Protein AF-A0A249NRW4-F1 (afdb_monomer_lite)

pLDDT: mean 84.67, std 13.6, range [37.53, 96.69]

Sequence (63 aa):
MLICPRCKQRVLNPNSYGESSIYRSRHRLCMPCWDAEHEEIEREGTNNLPETLKSYGPENDYD

Structure (mmCIF, N/CA/C/O backbone):
data_AF-A0A249NRW4-F1
#
_entry.id   AF-A0A249NRW4-F1
#
loop_
_atom_site.group_PDB
_atom_site.id
_atom_site.type_symbol
_atom_site.label_atom_id
_atom_site.label_alt_id
_atom_site.label_comp_id
_atom_site.label_asym_id
_atom_site.label_entity_id
_atom_site.label_seq_id
_atom_site.pdbx_PDB_ins_code
_atom_site.Cartn_x
_atom_site.Cartn_y
_atom_site.Cartn_z
_atom_site.occupancy
_atom_site.B_iso_or_equiv
_atom_site.auth_seq_id
_atom_site.auth_comp_id
_atom_site.auth_asym_id
_atom_site.auth_atom_id
_atom_site.pdbx_PDB_model_num
ATOM 1 N N . MET A 1 1 ? 14.806 -10.110 -7.348 1.00 59.44 1 MET A N 1
ATOM 2 C CA . MET A 1 1 ? 14.372 -8.927 -8.132 1.00 59.44 1 MET A CA 1
ATOM 3 C C . MET A 1 1 ? 13.008 -8.523 -7.598 1.00 59.44 1 MET A C 1
ATOM 5 O O . MET A 1 1 ? 12.141 -9.381 -7.568 1.00 59.44 1 MET A O 1
ATOM 9 N N . LEU A 1 2 ? 12.835 -7.296 -7.101 1.00 76.69 2 LEU A N 1
ATOM 10 C CA . LEU A 1 2 ? 11.593 -6.873 -6.438 1.00 76.69 2 LEU A CA 1
ATOM 11 C C . LEU A 1 2 ? 10.561 -6.394 -7.477 1.00 76.69 2 LEU A C 1
ATOM 13 O O . LEU A 1 2 ? 10.905 -5.610 -8.365 1.00 76.69 2 LEU A O 1
ATOM 17 N N . ILE A 1 3 ? 9.309 -6.845 -7.370 1.00 86.81 3 ILE A N 1
ATOM 18 C CA . ILE A 1 3 ? 8.172 -6.336 -8.156 1.00 86.81 3 ILE A CA 1
ATOM 19 C C . ILE A 1 3 ? 7.332 -5.447 -7.239 1.00 86.81 3 ILE A C 1
ATOM 21 O O . ILE A 1 3 ? 6.961 -5.873 -6.148 1.00 86.81 3 ILE A O 1
ATOM 25 N N . CYS A 1 4 ? 7.033 -4.220 -7.671 1.00 88.44 4 CYS A N 1
ATOM 26 C CA . CYS A 1 4 ? 6.171 -3.320 -6.909 1.00 88.44 4 CYS A CA 1
ATOM 27 C C . CYS A 1 4 ? 4.714 -3.816 -6.981 1.00 88.44 4 CYS A C 1
ATOM 29 O O . CYS A 1 4 ? 4.164 -3.905 -8.081 1.00 88.44 4 CYS A O 1
ATOM 31 N N . PRO A 1 5 ? 4.047 -4.101 -5.853 1.00 88.94 5 PRO A N 1
ATOM 32 C CA . PRO A 1 5 ? 2.688 -4.625 -5.857 1.00 88.94 5 PRO A CA 1
ATOM 33 C C . PRO A 1 5 ? 1.633 -3.587 -6.261 1.00 88.94 5 PRO A C 1
ATOM 35 O O . PRO A 1 5 ? 0.569 -3.989 -6.717 1.00 88.94 5 PRO A O 1
ATOM 38 N N . ARG A 1 6 ? 1.915 -2.278 -6.191 1.00 89.44 6 ARG A N 1
ATOM 39 C CA . ARG A 1 6 ? 0.986 -1.229 -6.654 1.00 89.44 6 ARG A CA 1
ATOM 40 C C . ARG A 1 6 ? 0.958 -1.108 -8.181 1.00 89.44 6 ARG A C 1
ATOM 42 O O . ARG A 1 6 ? -0.103 -1.197 -8.783 1.00 89.44 6 ARG A O 1
ATOM 49 N N . CYS A 1 7 ? 2.117 -0.956 -8.829 1.00 89.56 7 CYS A N 1
ATOM 50 C CA . CYS A 1 7 ? 2.196 -0.752 -10.287 1.00 89.56 7 CYS A CA 1
ATOM 51 C C . CYS A 1 7 ? 2.537 -2.012 -11.103 1.00 89.56 7 CYS A C 1
ATOM 53 O O . CYS A 1 7 ? 2.579 -1.955 -12.331 1.00 89.56 7 CYS A O 1
ATOM 55 N N . LYS A 1 8 ? 2.824 -3.139 -10.436 1.00 87.31 8 LYS A N 1
ATOM 56 C CA . LYS A 1 8 ? 3.246 -4.425 -11.027 1.00 87.31 8 LYS A CA 1
ATOM 57 C C . LYS A 1 8 ? 4.504 -4.341 -11.909 1.00 87.31 8 LYS A C 1
ATOM 59 O O . LYS A 1 8 ? 4.812 -5.273 -12.648 1.00 87.31 8 LYS A O 1
ATOM 64 N N . GLN A 1 9 ? 5.257 -3.243 -11.818 1.00 85.88 9 GLN A N 1
ATOM 65 C CA . GLN A 1 9 ? 6.523 -3.055 -12.525 1.00 85.88 9 GLN A CA 1
ATOM 66 C C . GLN A 1 9 ? 7.698 -3.600 -11.709 1.00 85.88 9 GLN A C 1
ATOM 68 O O . GLN A 1 9 ? 7.676 -3.630 -10.474 1.00 85.88 9 GLN A O 1
ATOM 73 N N . ARG A 1 10 ? 8.760 -3.999 -12.413 1.00 83.88 10 ARG A N 1
ATOM 74 C CA . ARG A 1 10 ? 10.033 -4.374 -11.787 1.00 83.88 10 ARG A CA 1
ATOM 75 C C . ARG A 1 10 ? 10.708 -3.131 -11.220 1.00 83.88 10 ARG A C 1
ATOM 77 O O . ARG A 1 10 ? 10.861 -2.131 -11.918 1.00 83.88 10 ARG A O 1
ATOM 84 N N . VAL A 1 11 ? 11.160 -3.212 -9.974 1.00 80.62 11 VAL A N 1
ATOM 85 C CA . VAL A 1 11 ? 11.952 -2.146 -9.362 1.00 80.62 11 VAL A CA 1
ATOM 86 C C . VAL A 1 11 ? 13.384 -2.261 -9.887 1.00 80.62 11 VAL A C 1
ATOM 88 O O . VAL A 1 11 ? 14.092 -3.218 -9.573 1.00 80.62 11 VAL A O 1
ATOM 91 N N . LEU A 1 12 ? 13.790 -1.309 -10.734 1.00 75.25 12 LEU A N 1
ATOM 92 C CA . LEU A 1 12 ? 15.111 -1.304 -11.379 1.00 75.25 12 LEU A CA 1
ATOM 93 C C . LEU A 1 12 ? 16.248 -1.030 -10.387 1.00 75.25 12 LEU A C 1
ATOM 95 O O . LEU A 1 12 ? 17.345 -1.553 -10.556 1.00 75.25 12 LEU A O 1
ATOM 99 N N . ASN A 1 13 ? 15.979 -0.237 -9.346 1.00 79.81 13 ASN A N 1
ATOM 100 C CA . ASN A 1 13 ? 16.930 0.046 -8.281 1.00 79.81 13 ASN A CA 1
ATOM 101 C C . ASN A 1 13 ? 16.477 -0.630 -6.975 1.00 79.81 13 ASN A C 1
ATOM 103 O O . ASN A 1 13 ? 15.569 -0.119 -6.317 1.00 79.81 13 ASN A O 1
ATOM 107 N N . PRO A 1 14 ? 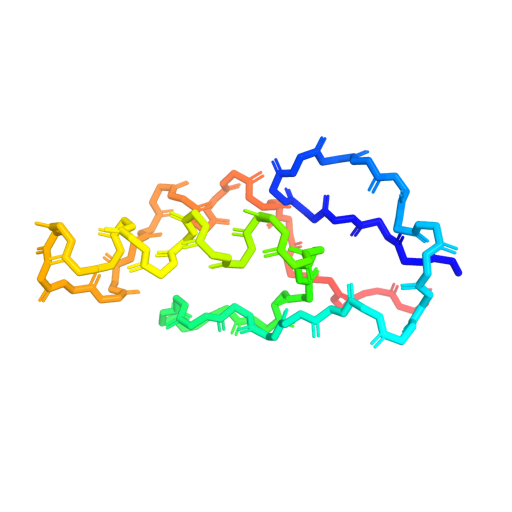17.102 -1.748 -6.568 1.00 69.56 14 PRO A N 1
ATOM 108 C CA . PRO A 1 14 ? 16.714 -2.474 -5.365 1.00 69.56 14 PRO A CA 1
ATOM 109 C C . PRO A 1 14 ? 16.965 -1.696 -4.070 1.00 69.56 14 PRO A C 1
ATOM 111 O O . PRO A 1 14 ? 16.502 -2.159 -3.044 1.00 69.56 14 PRO A O 1
ATOM 114 N N . ASN A 1 15 ? 17.640 -0.540 -4.100 1.00 77.81 15 ASN A N 1
ATOM 115 C CA . ASN A 1 15 ? 17.809 0.348 -2.942 1.00 77.81 15 ASN A CA 1
ATOM 116 C C . ASN A 1 15 ? 16.785 1.501 -2.908 1.00 77.81 15 ASN A C 1
ATOM 118 O O . ASN A 1 15 ? 16.876 2.374 -2.053 1.00 77.81 15 ASN A O 1
ATOM 122 N N . SER A 1 16 ? 15.840 1.548 -3.854 1.00 82.56 16 SER A N 1
ATOM 123 C CA . SER A 1 16 ? 14.853 2.627 -3.989 1.00 82.56 16 SER A CA 1
ATOM 124 C C . SER A 1 16 ? 13.438 2.081 -3.777 1.00 82.56 16 SER A C 1
ATOM 126 O O . SER A 1 16 ? 12.639 1.955 -4.711 1.00 82.56 16 SER A O 1
ATOM 128 N N . TYR A 1 17 ? 13.155 1.703 -2.531 1.00 86.69 17 TYR A N 1
ATOM 129 C CA . TYR A 1 17 ? 11.846 1.232 -2.091 1.00 86.69 17 TYR A CA 1
ATOM 130 C C . TYR A 1 17 ? 11.428 1.891 -0.775 1.00 86.69 17 TYR A C 1
ATOM 132 O O . TYR A 1 17 ? 12.273 2.234 0.049 1.00 86.69 17 TYR A O 1
ATOM 140 N N . GLY A 1 18 ? 10.116 2.002 -0.579 1.00 89.62 18 GLY A N 1
ATOM 141 C CA . GLY A 1 18 ? 9.494 2.364 0.691 1.00 89.62 18 GLY A CA 1
ATOM 142 C C . GLY A 1 18 ? 8.598 1.232 1.188 1.00 89.62 18 GLY A C 1
ATOM 143 O O . GLY A 1 18 ? 8.026 0.483 0.389 1.00 89.62 18 GLY A O 1
ATOM 144 N N . GLU A 1 19 ? 8.497 1.069 2.504 1.00 90.88 19 GLU A N 1
ATOM 145 C CA . GLU A 1 19 ? 7.527 0.153 3.107 1.00 90.88 19 GLU A CA 1
ATOM 146 C C . GLU A 1 19 ? 6.146 0.814 3.126 1.00 90.88 19 GLU A C 1
ATOM 148 O O . GLU A 1 19 ? 6.015 1.982 3.501 1.00 90.88 19 GLU A O 1
ATOM 153 N N . SER A 1 20 ? 5.132 0.080 2.668 1.00 91.75 20 SER A N 1
ATOM 154 C CA . SER A 1 20 ? 3.748 0.551 2.643 1.00 91.75 20 SER A CA 1
ATOM 155 C C . SER A 1 20 ? 3.300 0.960 4.048 1.00 91.75 20 SER A C 1
ATOM 157 O O . SER A 1 20 ? 3.455 0.212 5.009 1.00 91.75 20 SER A O 1
ATOM 159 N N . SER A 1 21 ? 2.732 2.156 4.154 1.00 93.19 21 SER A N 1
ATOM 160 C CA . SER A 1 21 ? 2.197 2.732 5.389 1.00 93.19 21 SER A CA 1
ATOM 161 C C . SER A 1 21 ? 0.739 2.332 5.643 1.00 93.19 21 SER A C 1
ATOM 163 O O . SER A 1 21 ? 0.175 2.700 6.679 1.00 93.19 21 SER A O 1
ATOM 165 N N . ILE A 1 22 ? 0.119 1.578 4.725 1.00 92.12 22 ILE A N 1
ATOM 166 C CA . ILE A 1 22 ? -1.238 1.044 4.886 1.00 92.12 22 ILE A CA 1
ATOM 167 C C . ILE A 1 22 ? -1.281 0.073 6.072 1.00 92.12 22 ILE A C 1
ATOM 169 O O . ILE A 1 22 ? -0.442 -0.818 6.218 1.00 92.12 22 ILE A O 1
ATOM 173 N N . TYR A 1 23 ? -2.303 0.212 6.915 1.00 88.62 23 TYR A N 1
ATOM 174 C CA . TYR A 1 23 ? -2.534 -0.671 8.053 1.00 88.62 23 TYR A CA 1
ATOM 175 C C . TYR A 1 23 ? -2.623 -2.139 7.601 1.00 88.62 23 TYR A C 1
ATOM 177 O O . TYR A 1 23 ? -3.410 -2.478 6.720 1.00 88.62 23 TYR A O 1
ATOM 185 N N . ARG A 1 24 ? -1.830 -3.017 8.237 1.00 86.50 24 ARG A N 1
ATOM 186 C CA . ARG A 1 24 ? -1.667 -4.448 7.887 1.00 86.50 24 ARG A CA 1
ATOM 187 C C . ARG A 1 24 ? -1.048 -4.717 6.509 1.00 86.50 24 ARG A C 1
ATOM 189 O O . ARG A 1 24 ? -1.215 -5.807 5.975 1.00 86.50 24 ARG A O 1
ATOM 196 N N . SER A 1 25 ? -0.310 -3.767 5.947 1.00 86.06 25 SER A N 1
ATOM 197 C CA . SER A 1 25 ? 0.526 -4.003 4.771 1.00 86.06 25 SER A CA 1
ATOM 198 C C . SER A 1 25 ? 1.981 -4.236 5.184 1.00 86.06 25 SER A C 1
ATOM 200 O O . SER A 1 25 ? 2.507 -3.521 6.029 1.00 86.06 25 SER A O 1
ATOM 202 N N . ARG A 1 26 ? 2.646 -5.224 4.572 1.00 85.38 26 ARG A N 1
ATOM 203 C CA . ARG A 1 26 ? 4.113 -5.426 4.638 1.00 85.38 26 ARG A CA 1
ATOM 204 C C . ARG A 1 26 ? 4.777 -5.302 3.265 1.00 85.38 26 ARG A C 1
ATOM 206 O O . ARG A 1 26 ? 5.896 -5.755 3.030 1.00 85.38 26 ARG A O 1
ATOM 213 N N . HIS A 1 27 ? 4.048 -4.732 2.314 1.00 87.88 27 HIS A N 1
ATOM 214 C CA . HIS A 1 27 ? 4.483 -4.624 0.935 1.00 87.88 27 HIS A CA 1
ATOM 215 C C . HIS A 1 27 ? 5.583 -3.575 0.785 1.00 87.88 27 HIS A C 1
ATOM 217 O O . HIS A 1 27 ? 5.479 -2.465 1.305 1.00 87.88 27 HIS A O 1
ATOM 223 N N . ARG A 1 28 ? 6.608 -3.900 -0.006 1.00 89.94 28 ARG A N 1
ATOM 224 C CA . ARG A 1 28 ? 7.597 -2.919 -0.464 1.00 89.94 28 ARG A CA 1
ATOM 225 C C . ARG A 1 28 ? 7.155 -2.331 -1.792 1.00 89.94 28 ARG A C 1
ATOM 227 O O . ARG A 1 28 ? 6.933 -3.064 -2.756 1.00 89.94 28 ARG A O 1
ATOM 234 N N . LEU A 1 29 ? 7.055 -1.013 -1.838 1.00 89.94 29 LEU A N 1
ATOM 235 C CA . LEU A 1 29 ? 6.661 -0.245 -3.010 1.00 89.94 29 LEU A CA 1
ATOM 236 C C . LEU A 1 29 ? 7.893 0.406 -3.636 1.00 89.94 29 LEU A C 1
ATOM 238 O O . LEU A 1 29 ? 8.842 0.750 -2.936 1.00 89.94 29 LEU A O 1
ATOM 242 N N . CYS A 1 30 ? 7.887 0.608 -4.956 1.00 91.25 30 CYS A N 1
ATOM 243 C CA . CYS A 1 30 ? 8.841 1.547 -5.546 1.00 91.25 30 CYS A CA 1
ATOM 244 C C . CYS A 1 30 ? 8.545 2.964 -5.038 1.00 91.25 30 CYS A C 1
ATOM 246 O O . CYS A 1 30 ? 7.384 3.272 -4.772 1.00 91.25 30 CYS A O 1
ATOM 248 N N . MET A 1 31 ? 9.566 3.822 -4.950 1.00 92.38 31 MET A N 1
ATOM 249 C CA . MET A 1 31 ? 9.409 5.182 -4.407 1.00 92.38 31 MET A CA 1
ATOM 250 C C . MET A 1 31 ? 8.206 5.953 -4.980 1.00 92.38 31 MET A C 1
ATOM 252 O O . MET A 1 31 ? 7.391 6.394 -4.182 1.00 92.38 31 MET A O 1
ATOM 256 N N . PRO A 1 32 ? 7.956 5.988 -6.308 1.00 92.50 32 PRO A N 1
ATOM 257 C CA . PRO A 1 32 ? 6.791 6.707 -6.836 1.00 92.50 32 PRO A CA 1
ATOM 258 C C . PRO A 1 32 ? 5.440 6.157 -6.353 1.00 92.50 32 PRO A C 1
ATOM 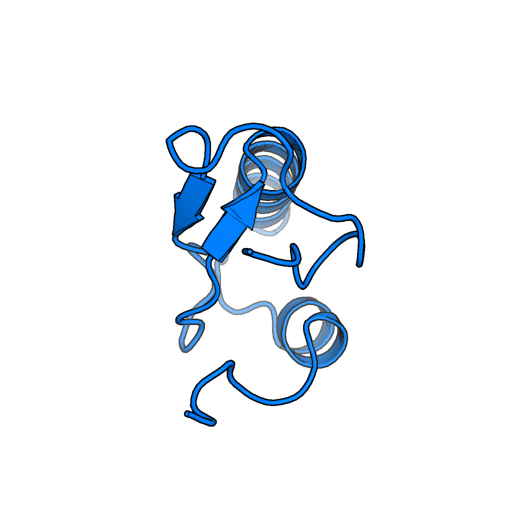260 O O . PRO A 1 32 ? 4.470 6.889 -6.210 1.00 92.50 32 PRO A O 1
ATOM 263 N N . CYS A 1 33 ? 5.351 4.843 -6.134 1.00 92.81 33 CYS A N 1
ATOM 264 C CA . CYS A 1 33 ? 4.144 4.207 -5.605 1.00 92.81 33 CYS A CA 1
ATOM 265 C C . CYS A 1 33 ? 3.995 4.405 -4.099 1.00 92.81 33 CYS A C 1
ATOM 267 O O . CYS A 1 33 ? 2.871 4.392 -3.609 1.00 92.81 33 CYS A O 1
ATOM 269 N N . TRP A 1 34 ? 5.113 4.545 -3.390 1.00 94.06 34 TRP A N 1
ATOM 270 C CA . TRP A 1 34 ? 5.132 4.874 -1.974 1.00 94.06 34 TRP A CA 1
ATOM 271 C C . TRP A 1 34 ? 4.691 6.324 -1.744 1.00 94.06 34 TRP A C 1
ATOM 273 O O . TRP A 1 34 ? 3.803 6.549 -0.930 1.00 94.06 34 TRP A O 1
ATOM 283 N N . ASP A 1 35 ? 5.206 7.276 -2.529 1.00 94.50 35 ASP A N 1
ATOM 284 C CA . ASP A 1 35 ? 4.795 8.686 -2.473 1.00 94.50 35 ASP A CA 1
ATOM 285 C C . ASP A 1 35 ? 3.289 8.828 -2.763 1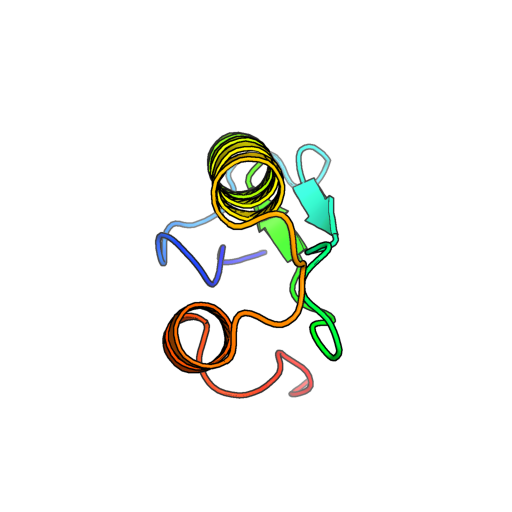.00 94.50 35 ASP A C 1
ATOM 287 O O . ASP A 1 35 ? 2.556 9.428 -1.982 1.00 94.50 35 ASP A O 1
ATOM 291 N N . ALA A 1 36 ? 2.797 8.166 -3.819 1.00 94.88 36 ALA A N 1
ATOM 292 C CA . ALA A 1 36 ? 1.374 8.171 -4.162 1.00 94.88 36 ALA A CA 1
ATOM 293 C C . ALA A 1 36 ? 0.481 7.525 -3.084 1.00 94.88 36 ALA A C 1
ATOM 295 O O . ALA A 1 36 ? -0.682 7.896 -2.939 1.00 94.88 36 ALA A O 1
ATOM 296 N N . GLU A 1 37 ? 0.994 6.531 -2.352 1.00 95.50 37 GLU A N 1
ATOM 297 C CA . GLU A 1 37 ? 0.290 5.960 -1.200 1.00 95.50 37 GLU A CA 1
ATOM 298 C C . GLU A 1 37 ? 0.251 6.947 -0.034 1.00 95.50 37 GLU A C 1
ATOM 300 O O . GLU A 1 37 ? -0.783 7.077 0.614 1.00 95.50 37 GLU A O 1
ATOM 305 N N . HIS A 1 38 ? 1.347 7.662 0.216 1.00 95.31 38 HIS A N 1
ATOM 306 C CA . HIS A 1 38 ? 1.401 8.686 1.251 1.00 95.31 38 HIS A CA 1
ATOM 307 C C . HIS A 1 38 ? 0.374 9.795 0.989 1.00 95.31 38 HIS A C 1
ATOM 309 O O . HIS A 1 38 ? -0.429 10.096 1.868 1.00 95.31 38 HIS A O 1
ATOM 315 N N . GLU A 1 39 ? 0.320 10.314 -0.242 1.00 95.81 39 GLU A N 1
ATOM 316 C CA . GLU A 1 39 ? -0.676 11.312 -0.658 1.00 95.81 39 GLU A CA 1
ATOM 317 C C . GLU A 1 39 ? -2.118 10.800 -0.495 1.00 95.81 39 GLU A C 1
ATOM 319 O O . GLU A 1 39 ? -3.013 11.542 -0.091 1.00 95.81 39 GLU A O 1
ATOM 324 N N . GLU A 1 40 ? -2.365 9.521 -0.790 1.00 94.88 40 GLU A N 1
ATOM 325 C CA . GLU A 1 40 ? -3.674 8.886 -0.611 1.00 94.88 40 GLU A CA 1
ATOM 326 C C . GLU A 1 40 ? -4.063 8.801 0.872 1.00 94.88 40 GLU A C 1
ATOM 328 O O . GLU A 1 40 ? -5.184 9.154 1.232 1.00 94.88 40 GLU A O 1
ATOM 333 N N . ILE A 1 41 ? -3.130 8.406 1.741 1.00 96.00 41 ILE A N 1
ATOM 334 C CA . ILE A 1 41 ? -3.337 8.352 3.194 1.00 96.00 41 ILE A CA 1
ATOM 335 C C . ILE A 1 41 ? -3.623 9.746 3.760 1.00 96.00 41 ILE A C 1
ATOM 337 O O . ILE A 1 41 ? -4.540 9.899 4.570 1.00 96.00 41 ILE A O 1
ATOM 341 N N . GLU A 1 42 ? -2.869 10.762 3.333 1.00 96.69 42 GLU A N 1
ATOM 342 C CA . GLU A 1 42 ? -3.096 12.150 3.746 1.00 96.69 42 GLU A CA 1
ATOM 343 C C . GLU A 1 42 ? -4.465 12.657 3.283 1.00 96.69 42 GLU A C 1
ATOM 345 O O . GLU A 1 42 ? -5.187 13.286 4.059 1.00 96.69 42 GLU A O 1
ATOM 350 N N . ARG A 1 43 ? -4.858 12.337 2.044 1.00 96.50 43 ARG A N 1
ATOM 351 C CA . ARG A 1 43 ? -6.149 12.742 1.478 1.00 96.50 43 ARG A CA 1
ATOM 352 C C . ARG A 1 43 ? -7.334 12.094 2.191 1.00 96.50 43 ARG A C 1
ATOM 354 O O . ARG A 1 43 ? -8.312 12.780 2.475 1.00 96.50 43 ARG A O 1
ATOM 361 N N . GLU A 1 44 ? -7.268 10.792 2.459 1.00 94.50 44 GLU A N 1
ATOM 362 C CA . GLU A 1 44 ? -8.340 10.066 3.157 1.00 94.50 44 GLU A CA 1
ATOM 363 C C . GLU A 1 44 ? -8.313 10.309 4.679 1.00 94.50 44 GLU A C 1
ATOM 365 O O . GLU A 1 44 ? -9.275 9.994 5.382 1.00 94.50 44 GLU A O 1
ATOM 370 N N . GLY A 1 45 ? 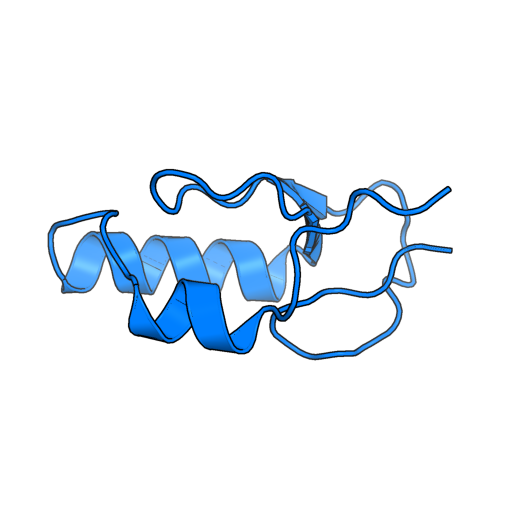-7.210 10.852 5.211 1.00 96.69 45 GLY A N 1
ATOM 371 C CA . GLY A 1 45 ? -6.999 11.054 6.646 1.00 96.69 45 GLY A CA 1
ATOM 372 C C . GLY A 1 45 ? -6.875 9.744 7.434 1.00 96.69 45 GLY A C 1
ATOM 373 O O . GLY A 1 45 ? -7.054 9.727 8.653 1.00 96.69 45 GLY A O 1
ATOM 374 N N . THR A 1 46 ? -6.611 8.628 6.750 1.00 95.25 46 THR A N 1
ATOM 375 C CA 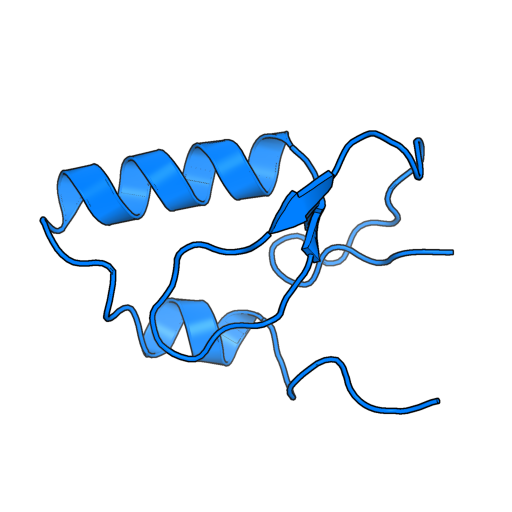. THR A 1 46 ? -6.496 7.297 7.347 1.00 95.25 46 THR A CA 1
ATOM 376 C C . THR A 1 46 ? -5.574 6.411 6.526 1.00 95.25 46 THR A C 1
ATOM 378 O O . THR A 1 46 ? -5.556 6.469 5.301 1.00 95.25 46 THR A O 1
ATOM 381 N N . ASN A 1 47 ? -4.835 5.533 7.203 1.00 92.19 47 ASN A N 1
ATOM 382 C CA . ASN A 1 47 ? -4.050 4.490 6.549 1.00 92.19 47 ASN A CA 1
ATOM 383 C C . ASN A 1 47 ? -4.775 3.138 6.482 1.00 92.19 47 ASN A C 1
ATOM 385 O O . ASN A 1 47 ? -4.202 2.148 6.026 1.00 92.19 47 ASN A O 1
ATOM 389 N N . ASN A 1 48 ? -6.032 3.069 6.924 1.00 94.12 48 ASN A N 1
ATOM 390 C CA . ASN A 1 48 ? -6.867 1.885 6.763 1.00 94.12 48 ASN A CA 1
ATOM 391 C C . ASN A 1 48 ? -7.518 1.887 5.372 1.00 94.12 48 ASN A C 1
ATOM 393 O O . ASN A 1 48 ? -8.691 2.231 5.231 1.00 94.12 48 ASN A O 1
ATOM 397 N N . LEU A 1 49 ? -6.738 1.513 4.353 1.00 90.88 49 LEU A N 1
ATOM 398 C CA . LEU A 1 49 ? -7.138 1.509 2.941 1.00 90.88 49 LEU A CA 1
ATOM 399 C C . LEU A 1 49 ? -7.306 0.066 2.417 1.00 90.88 49 LEU A C 1
ATOM 401 O O . LEU A 1 49 ? -6.426 -0.455 1.724 1.00 90.88 49 LEU A O 1
ATOM 405 N N . PRO A 1 50 ? -8.413 -0.632 2.749 1.00 89.38 50 PRO A N 1
ATOM 406 C CA . PRO A 1 50 ? -8.583 -2.051 2.434 1.00 89.38 50 PRO A CA 1
ATOM 407 C C . PRO A 1 50 ? -8.720 -2.340 0.933 1.00 89.38 50 PRO A C 1
ATOM 409 O O . PRO A 1 50 ? -8.352 -3.426 0.491 1.00 89.38 50 PRO A O 1
ATOM 412 N N . GLU A 1 51 ? -9.249 -1.408 0.139 1.00 88.69 51 GLU A N 1
ATOM 413 C CA . GLU A 1 51 ? -9.346 -1.571 -1.320 1.00 88.69 51 GLU A CA 1
ATOM 414 C C . GLU A 1 51 ? -7.972 -1.463 -1.983 1.00 88.69 51 GLU A C 1
ATOM 416 O O . GLU A 1 51 ? -7.589 -2.328 -2.776 1.00 88.69 51 GLU A O 1
ATOM 421 N N . THR A 1 52 ? -7.186 -0.467 -1.576 1.00 88.50 52 THR A N 1
ATOM 422 C CA . THR A 1 52 ? -5.801 -0.278 -2.020 1.00 88.50 52 THR A CA 1
ATOM 423 C C . THR A 1 52 ? -4.944 -1.479 -1.627 1.00 88.50 52 THR A C 1
ATOM 425 O O . THR A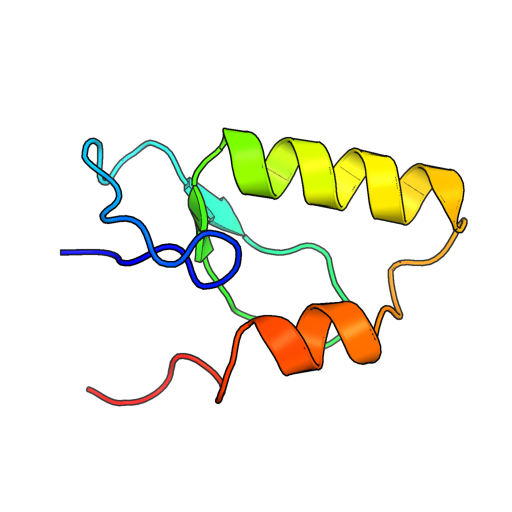 1 52 ? -4.260 -2.040 -2.485 1.00 88.50 52 THR A O 1
ATOM 428 N N . LEU A 1 53 ? -5.080 -1.981 -0.393 1.00 88.44 53 LEU A N 1
ATOM 429 C CA . LEU A 1 53 ? -4.399 -3.201 0.053 1.00 88.44 53 LEU A CA 1
ATOM 430 C C . LEU A 1 53 ? -4.783 -4.434 -0.781 1.00 88.44 53 LEU A C 1
ATOM 432 O O . LEU A 1 53 ? -3.908 -5.200 -1.174 1.00 88.44 53 LEU A O 1
ATOM 436 N N . LYS A 1 54 ? -6.068 -4.620 -1.116 1.00 86.81 54 LYS A N 1
ATOM 437 C CA . LYS A 1 54 ? -6.506 -5.732 -1.986 1.00 86.81 54 LYS A CA 1
ATOM 438 C C . LYS A 1 54 ? -5.863 -5.674 -3.372 1.00 86.81 54 LYS A C 1
ATOM 440 O O . LYS A 1 54 ? -5.555 -6.720 -3.942 1.00 86.81 54 LYS A O 1
ATOM 445 N N . SER A 1 55 ? -5.643 -4.475 -3.916 1.00 86.12 55 SER A N 1
ATOM 446 C CA . SER A 1 55 ? -5.015 -4.301 -5.236 1.00 86.12 55 SER A CA 1
ATOM 447 C C . SER A 1 55 ? -3.547 -4.757 -5.271 1.00 86.12 55 SER A C 1
ATOM 449 O O . SER A 1 55 ? -3.034 -5.177 -6.319 1.00 86.12 55 SER A O 1
ATOM 451 N N . TYR A 1 56 ? -2.869 -4.734 -4.118 1.00 86.56 56 TYR A N 1
ATOM 452 C CA . TYR A 1 56 ? -1.469 -5.145 -4.002 1.00 86.56 56 TYR A CA 1
ATOM 453 C C . TYR A 1 56 ? -1.297 -6.645 -4.263 1.00 86.56 56 TYR A C 1
ATOM 455 O O . TYR A 1 56 ? -0.271 -7.048 -4.817 1.00 86.56 56 TYR A O 1
ATOM 463 N N . GLY A 1 57 ? -2.360 -7.427 -4.069 1.00 74.50 57 GLY A N 1
ATOM 464 C CA . GLY A 1 57 ? -2.364 -8.875 -4.230 1.00 74.50 57 GLY A CA 1
ATOM 465 C C . GLY A 1 57 ? -2.222 -9.585 -2.881 1.00 74.50 57 GLY A C 1
ATOM 466 O O . GLY A 1 57 ? -2.368 -8.943 -1.840 1.00 74.50 57 GLY A O 1
ATOM 467 N N . PRO A 1 58 ? -1.994 -10.910 -2.878 1.00 67.81 58 PRO A N 1
ATOM 468 C CA . PRO A 1 58 ? -1.661 -11.629 -1.649 1.00 67.81 58 PRO A CA 1
ATOM 469 C C . PRO A 1 58 ? -0.415 -11.014 -0.993 1.00 67.81 58 PRO A C 1
ATOM 471 O O . PRO A 1 58 ? 0.460 -10.517 -1.702 1.00 67.81 58 PRO A O 1
ATOM 474 N N . GLU A 1 59 ? -0.344 -11.047 0.344 1.00 57.28 59 GLU A N 1
ATOM 475 C CA . GLU A 1 59 ? 0.845 -10.603 1.078 1.00 57.28 59 GLU A CA 1
ATOM 476 C C . GLU A 1 59 ? 2.091 -11.290 0.498 1.00 57.28 59 GLU A C 1
ATOM 478 O O . GLU A 1 59 ? 2.088 -12.500 0.276 1.00 57.28 59 GLU A O 1
ATOM 483 N N . ASN A 1 60 ? 3.137 -10.507 0.222 1.00 50.62 60 ASN A N 1
ATOM 484 C CA . ASN A 1 60 ? 4.391 -10.933 -0.420 1.00 50.62 60 ASN A CA 1
ATOM 485 C C . ASN A 1 60 ? 5.247 -11.926 0.411 1.00 50.62 60 ASN A C 1
ATOM 487 O O . ASN A 1 60 ? 6.458 -11.988 0.213 1.00 50.62 60 ASN A O 1
ATOM 491 N N . ASP A 1 61 ? 4.655 -12.709 1.314 1.00 45.72 61 ASP A N 1
ATOM 492 C CA . ASP A 1 61 ? 5.313 -13.866 1.928 1.00 45.72 61 ASP A CA 1
ATOM 493 C C . ASP A 1 61 ? 5.012 -15.121 1.097 1.00 45.72 61 ASP A C 1
ATOM 495 O O . ASP A 1 61 ? 4.127 -15.905 1.430 1.00 45.72 61 ASP A O 1
ATOM 499 N N . TYR A 1 62 ? 5.756 -15.303 0.005 1.00 37.53 62 TYR A N 1
ATOM 500 C CA . TYR A 1 62 ? 6.127 -16.631 -0.491 1.00 37.53 62 TYR A CA 1
ATOM 501 C C . TYR A 1 62 ? 7.555 -16.555 -1.049 1.00 37.53 62 TYR A C 1
ATOM 503 O O . TYR A 1 62 ? 7.775 -15.887 -2.059 1.00 37.53 62 TYR A O 1
ATOM 511 N N . ASP A 1 63 ? 8.466 -17.195 -0.302 1.00 39.19 63 ASP A N 1
ATOM 512 C CA . ASP A 1 63 ? 9.826 -17.683 -0.619 1.00 39.19 63 ASP A CA 1
ATOM 513 C C . ASP A 1 63 ? 10.528 -17.196 -1.905 1.00 39.19 63 ASP A C 1
ATOM 515 O O . ASP A 1 63 ? 10.086 -17.540 -3.029 1.00 39.19 63 ASP A O 1
#

Radius of gyration: 11.15 Å; chains: 1; bounding box: 27×30×21 Å

Secondary structure (DSSP, 8-state):
--B-TTT--B-S-TT-EEE--STT--PEEEHHHHHHHHHHHHHHT-S--HHHHHHH-S-S---

Foldseek 3Di:
DDQALQVRHDDPDPVAWDQQPAPPARGIHGNVVNVVSVVVCVVVVHSPDVVSVVSSPPHPPDD